Protein AF-A0A3N5G2J2-F1 (afdb_monomer_lite)

Radius of gyration: 18.51 Å; chains: 1; bounding box: 60×34×46 Å

Structure (mmCIF, N/CA/C/O backbone):
data_AF-A0A3N5G2J2-F1
#
_entry.id   AF-A0A3N5G2J2-F1
#
loop_
_atom_site.group_PDB
_atom_site.id
_atom_site.type_symbol
_atom_site.label_atom_id
_atom_site.label_alt_id
_atom_site.label_comp_id
_atom_site.label_asym_id
_atom_site.label_entity_id
_atom_site.label_seq_id
_atom_site.pdbx_PDB_ins_code
_atom_site.Cartn_x
_atom_site.Cartn_y
_atom_site.Cartn_z
_atom_site.occupancy
_atom_site.B_iso_or_equiv
_atom_site.auth_seq_id
_atom_site.auth_comp_id
_atom_site.auth_asym_id
_atom_site.auth_atom_id
_atom_site.pdbx_PDB_model_num
ATOM 1 N N . MET A 1 1 ? 33.164 -16.186 -5.278 1.00 40.78 1 MET A N 1
ATOM 2 C CA . MET A 1 1 ? 33.332 -15.755 -3.875 1.00 40.78 1 MET A CA 1
ATOM 3 C C . MET A 1 1 ? 32.401 -14.576 -3.669 1.00 40.78 1 MET A C 1
ATOM 5 O O . MET A 1 1 ? 32.663 -13.519 -4.223 1.00 40.78 1 MET A O 1
ATOM 9 N N . SER A 1 2 ? 31.255 -14.798 -3.024 1.00 47.47 2 SER A N 1
ATOM 10 C CA . SER A 1 2 ? 30.265 -13.747 -2.764 1.00 47.47 2 SER A CA 1
ATOM 11 C C . SER A 1 2 ? 30.905 -12.651 -1.910 1.00 47.47 2 SER A C 1
ATOM 13 O O . SER A 1 2 ? 31.594 -13.006 -0.950 1.00 47.47 2 SER A O 1
ATOM 15 N N . PRO A 1 3 ? 30.724 -11.356 -2.221 1.00 53.91 3 PRO A N 1
ATOM 16 C CA . PRO A 1 3 ? 31.180 -10.305 -1.327 1.00 53.91 3 PRO A CA 1
ATOM 17 C C . PRO A 1 3 ? 30.413 -10.483 -0.016 1.00 53.91 3 PRO A C 1
ATOM 19 O O . PRO A 1 3 ? 29.188 -10.365 0.013 1.00 53.91 3 PRO A O 1
ATOM 22 N N . ALA A 1 4 ? 31.121 -10.874 1.046 1.00 59.91 4 ALA A N 1
ATOM 23 C CA . ALA A 1 4 ? 30.559 -10.881 2.384 1.00 59.91 4 ALA A CA 1
ATOM 24 C C . ALA A 1 4 ? 30.047 -9.464 2.637 1.00 59.91 4 ALA A C 1
ATOM 26 O O . ALA A 1 4 ? 30.799 -8.502 2.478 1.00 59.91 4 ALA A O 1
ATOM 27 N N . VAL A 1 5 ? 28.752 -9.336 2.917 1.00 62.50 5 VAL A N 1
ATOM 28 C CA . VAL A 1 5 ? 28.142 -8.041 3.204 1.00 62.50 5 VAL A CA 1
ATOM 29 C C . VAL A 1 5 ? 28.895 -7.481 4.405 1.00 62.50 5 VAL A C 1
ATOM 31 O O . VAL A 1 5 ? 28.858 -8.076 5.481 1.00 62.50 5 VAL A O 1
ATOM 34 N N . ASP A 1 6 ? 29.650 -6.406 4.188 1.00 82.94 6 ASP A N 1
ATOM 35 C CA . ASP A 1 6 ? 30.414 -5.741 5.237 1.00 82.94 6 ASP A CA 1
ATOM 36 C C . ASP A 1 6 ? 29.472 -5.461 6.426 1.00 82.94 6 ASP A C 1
ATOM 38 O O . ASP A 1 6 ? 28.337 -5.034 6.192 1.00 82.94 6 ASP A O 1
ATOM 42 N N . PRO A 1 7 ? 29.852 -5.740 7.687 1.00 79.88 7 PRO A N 1
ATOM 43 C CA . PRO A 1 7 ? 28.953 -5.601 8.836 1.00 79.88 7 PRO A CA 1
ATOM 44 C C . PRO A 1 7 ? 28.346 -4.196 8.959 1.00 79.88 7 PRO A C 1
ATOM 46 O O . PRO A 1 7 ? 27.207 -4.063 9.410 1.00 79.88 7 PRO A O 1
ATOM 49 N N . LEU A 1 8 ? 29.052 -3.158 8.493 1.00 83.44 8 LEU A N 1
ATOM 50 C CA . LEU A 1 8 ? 28.516 -1.800 8.394 1.00 83.44 8 LEU A CA 1
ATOM 51 C C . LEU A 1 8 ? 27.410 -1.706 7.328 1.00 83.44 8 LEU A C 1
ATOM 53 O O . LEU A 1 8 ? 26.360 -1.110 7.565 1.00 83.44 8 LEU A O 1
ATOM 57 N N . GLY A 1 9 ? 27.622 -2.342 6.174 1.00 81.06 9 GLY A N 1
ATOM 58 C CA . GLY A 1 9 ? 26.634 -2.472 5.103 1.00 81.06 9 GLY A CA 1
ATOM 59 C C . GLY A 1 9 ? 25.394 -3.262 5.526 1.00 81.06 9 GLY A C 1
ATOM 60 O O . GLY A 1 9 ? 24.277 -2.854 5.215 1.00 81.06 9 GLY A O 1
ATOM 61 N N . ALA A 1 10 ? 25.562 -4.339 6.297 1.00 81.50 10 ALA A N 1
ATOM 62 C CA . ALA A 1 10 ? 24.450 -5.106 6.857 1.00 81.50 10 ALA A CA 1
ATOM 63 C C . ALA A 1 10 ? 23.627 -4.270 7.854 1.00 81.50 10 ALA A C 1
ATOM 65 O O . ALA A 1 10 ? 22.397 -4.265 7.785 1.00 81.50 10 ALA A O 1
ATOM 66 N N . LEU A 1 11 ? 24.290 -3.508 8.731 1.00 85.06 11 LEU A N 1
ATOM 67 C CA . LEU A 1 11 ? 23.623 -2.603 9.670 1.00 85.06 11 LEU A CA 1
ATOM 68 C C . LEU A 1 11 ? 22.853 -1.493 8.935 1.00 85.06 11 LEU A C 1
ATOM 70 O O . LEU A 1 11 ? 21.710 -1.198 9.285 1.00 85.06 11 LEU A O 1
ATOM 74 N N . ALA A 1 12 ? 23.450 -0.916 7.888 1.00 81.19 12 ALA A N 1
ATOM 75 C CA . ALA A 1 12 ? 22.805 0.089 7.049 1.00 81.19 12 ALA A CA 1
ATOM 76 C C . ALA A 1 12 ? 21.566 -0.473 6.329 1.00 81.19 12 ALA A C 1
ATOM 78 O O . ALA A 1 12 ? 20.525 0.182 6.303 1.00 81.19 12 ALA A O 1
ATOM 79 N N . LEU A 1 13 ? 21.641 -1.706 5.814 1.00 79.88 13 LEU A N 1
ATOM 80 C CA . LEU A 1 13 ? 20.511 -2.416 5.202 1.00 79.88 13 LEU A CA 1
ATOM 81 C C . LEU A 1 13 ? 19.377 -2.667 6.198 1.00 79.88 13 LEU A C 1
ATOM 83 O O . LEU A 1 13 ? 18.213 -2.448 5.861 1.00 79.88 13 LEU A O 1
ATOM 87 N N . VAL A 1 14 ? 19.700 -3.086 7.424 1.00 79.06 14 VAL A N 1
ATOM 88 C CA . VAL A 1 14 ? 18.708 -3.285 8.491 1.00 79.06 14 VAL A CA 1
ATOM 89 C C . VAL A 1 14 ? 18.046 -1.960 8.861 1.00 79.06 14 VAL A C 1
ATOM 91 O O . VAL A 1 14 ? 16.821 -1.894 8.910 1.00 79.06 14 VAL A O 1
ATOM 94 N N . ALA A 1 15 ? 18.823 -0.893 9.057 1.00 75.81 15 ALA A N 1
ATOM 95 C CA . ALA A 1 15 ? 18.293 0.428 9.386 1.00 75.81 15 ALA A CA 1
ATOM 96 C C . ALA A 1 15 ? 17.418 1.006 8.258 1.00 75.81 15 ALA A C 1
ATOM 98 O O . ALA A 1 15 ? 16.341 1.536 8.528 1.00 75.81 15 ALA A O 1
ATOM 99 N N . ALA A 1 16 ? 17.835 0.858 6.997 1.00 70.50 16 ALA A N 1
ATOM 100 C CA . ALA A 1 16 ? 17.066 1.296 5.834 1.00 70.50 16 ALA A CA 1
ATOM 101 C C . ALA A 1 16 ? 15.772 0.485 5.661 1.00 70.50 16 ALA A C 1
ATOM 103 O O . ALA A 1 16 ? 14.711 1.067 5.447 1.00 70.50 16 ALA A O 1
ATOM 104 N N . SER A 1 17 ? 15.836 -0.841 5.822 1.00 68.75 17 SER A N 1
ATOM 105 C CA . SER A 1 17 ? 14.663 -1.727 5.753 1.00 68.75 17 SER A CA 1
ATOM 106 C C . SER A 1 17 ? 13.688 -1.455 6.895 1.00 68.75 17 SER A C 1
ATOM 108 O O . SER A 1 17 ? 12.476 -1.442 6.692 1.00 68.75 17 SER A O 1
ATOM 110 N N . PHE A 1 18 ? 14.210 -1.173 8.090 1.00 71.62 18 PHE A N 1
ATOM 111 C CA . PHE A 1 18 ? 13.413 -0.754 9.235 1.00 71.62 18 PHE A CA 1
ATOM 112 C C . PHE A 1 18 ? 12.746 0.602 8.979 1.00 71.62 18 PHE A C 1
ATOM 114 O O . PHE A 1 18 ? 11.541 0.725 9.163 1.00 71.62 18 PHE A O 1
ATOM 121 N N . GLY A 1 19 ? 13.483 1.598 8.476 1.00 64.88 19 GLY A N 1
ATOM 122 C CA . GLY A 1 19 ? 12.934 2.908 8.111 1.00 64.88 19 GLY A CA 1
ATOM 123 C C . GLY A 1 19 ? 11.867 2.828 7.015 1.00 64.88 19 GLY A C 1
ATOM 124 O O . GLY A 1 19 ? 10.811 3.446 7.140 1.00 64.88 19 GLY A O 1
ATOM 125 N N . ALA A 1 20 ? 12.090 2.012 5.982 1.00 63.31 20 ALA A N 1
ATOM 126 C CA . ALA A 1 20 ? 11.096 1.721 4.949 1.00 63.31 20 ALA A CA 1
ATOM 127 C C . ALA A 1 20 ? 9.857 1.022 5.535 1.00 63.31 20 ALA A C 1
ATOM 129 O O . ALA A 1 20 ? 8.731 1.375 5.192 1.00 63.31 20 ALA A O 1
ATOM 130 N N . GLY A 1 21 ? 10.053 0.088 6.472 1.00 62.09 21 GLY A N 1
ATOM 131 C CA . GLY A 1 21 ? 8.981 -0.565 7.221 1.00 62.09 21 GLY A CA 1
ATOM 132 C C . GLY A 1 21 ? 8.175 0.409 8.083 1.00 62.09 21 GLY A C 1
ATOM 133 O O . GLY A 1 21 ? 6.950 0.340 8.086 1.00 62.09 21 GLY A O 1
ATOM 134 N N . VAL A 1 22 ? 8.831 1.364 8.746 1.00 64.12 22 VAL A N 1
ATOM 135 C CA . VAL A 1 22 ? 8.174 2.435 9.512 1.00 64.12 22 VAL A CA 1
ATOM 136 C C . VAL A 1 22 ? 7.371 3.351 8.583 1.00 64.12 22 VAL A C 1
ATOM 138 O O . VAL A 1 22 ? 6.213 3.642 8.871 1.00 64.12 22 VAL A O 1
ATOM 141 N N . MET A 1 23 ? 7.922 3.754 7.434 1.00 65.25 23 MET A N 1
ATOM 142 C CA . MET A 1 23 ? 7.179 4.550 6.444 1.00 65.25 23 MET A CA 1
ATOM 143 C C . MET A 1 23 ? 5.979 3.787 5.864 1.00 65.25 23 MET A C 1
ATOM 145 O O . MET A 1 23 ? 4.903 4.363 5.682 1.00 65.25 23 MET A O 1
ATOM 149 N N . ASN A 1 24 ? 6.136 2.483 5.625 1.00 66.38 24 ASN A N 1
ATOM 150 C CA . ASN A 1 24 ? 5.043 1.607 5.219 1.00 66.38 24 ASN A CA 1
ATOM 151 C C . ASN A 1 24 ? 3.960 1.515 6.307 1.00 66.38 24 ASN A C 1
ATOM 153 O O . ASN A 1 24 ? 2.775 1.618 6.006 1.00 66.38 24 ASN A O 1
ATOM 157 N N . ALA A 1 25 ? 4.363 1.408 7.574 1.00 57.22 25 ALA A N 1
ATOM 158 C CA . ALA A 1 25 ? 3.454 1.341 8.714 1.00 57.22 25 ALA A CA 1
ATOM 159 C C . ALA A 1 25 ? 2.667 2.644 8.945 1.00 57.22 25 ALA A C 1
ATOM 161 O O . ALA A 1 25 ? 1.539 2.592 9.426 1.00 57.22 25 ALA A O 1
ATOM 162 N N . MET A 1 26 ? 3.236 3.810 8.612 1.00 57.75 26 MET A N 1
ATOM 163 C CA . MET A 1 26 ? 2.634 5.110 8.943 1.00 57.75 26 MET A CA 1
ATOM 164 C C . MET A 1 26 ? 1.477 5.540 8.026 1.00 57.75 26 MET A C 1
ATOM 166 O O . MET A 1 26 ? 0.606 6.267 8.506 1.00 57.75 26 MET A O 1
ATOM 170 N N . ALA A 1 27 ? 1.456 5.131 6.748 1.00 53.50 27 ALA A N 1
ATOM 171 C CA . ALA A 1 27 ? 0.259 5.180 5.879 1.00 53.50 27 ALA A CA 1
ATOM 172 C C . ALA A 1 27 ? 0.458 4.508 4.491 1.00 53.50 27 ALA A C 1
ATOM 174 O O . ALA A 1 27 ? -0.119 4.945 3.500 1.00 53.50 27 ALA A O 1
ATOM 175 N N . GLY A 1 28 ? 1.312 3.482 4.369 1.00 58.00 28 GLY A N 1
ATOM 176 C CA . GLY A 1 28 ? 1.594 2.844 3.072 1.00 58.00 28 GLY A CA 1
ATOM 177 C C . GLY A 1 28 ? 2.579 3.614 2.182 1.00 58.00 28 GLY A C 1
ATOM 178 O O . GLY A 1 28 ? 2.621 3.408 0.977 1.00 58.00 28 GLY A O 1
ATOM 179 N N . GLY A 1 29 ? 3.415 4.489 2.755 1.00 62.84 29 GLY A N 1
ATOM 180 C CA . GLY A 1 29 ? 4.322 5.375 2.006 1.00 62.84 29 GLY A CA 1
ATOM 181 C C . GLY A 1 29 ? 5.523 4.666 1.375 1.00 62.84 29 GLY A C 1
ATOM 182 O O . GLY A 1 29 ? 6.369 5.310 0.761 1.00 62.84 29 GLY A O 1
ATOM 183 N N . GLY A 1 30 ? 5.616 3.343 1.521 1.00 67.69 30 GLY A N 1
ATOM 184 C CA . GLY A 1 30 ? 6.683 2.550 0.922 1.00 67.69 30 GLY A CA 1
ATOM 185 C C . GLY A 1 30 ? 6.661 2.586 -0.608 1.00 67.69 30 GLY A C 1
ATOM 186 O O . GLY A 1 30 ? 7.726 2.558 -1.230 1.00 67.69 30 GLY A O 1
ATOM 187 N N . THR A 1 31 ? 5.484 2.715 -1.230 1.00 73.94 31 THR A N 1
ATOM 188 C CA . THR A 1 31 ? 5.340 2.841 -2.692 1.00 73.94 31 THR A CA 1
ATOM 189 C C . THR A 1 31 ? 5.953 4.138 -3.206 1.00 73.94 31 THR A C 1
ATOM 191 O O . THR A 1 31 ? 6.634 4.104 -4.223 1.00 73.94 31 THR A O 1
ATOM 194 N N . ILE A 1 32 ? 5.857 5.247 -2.461 1.00 77.38 32 ILE A N 1
ATOM 195 C CA . ILE A 1 32 ? 6.440 6.550 -2.844 1.00 77.38 32 ILE A CA 1
ATOM 196 C C . ILE A 1 32 ? 7.950 6.449 -3.122 1.00 77.38 32 ILE A C 1
ATOM 198 O O . ILE A 1 32 ? 8.458 7.150 -3.993 1.00 77.38 32 ILE A O 1
ATOM 202 N N . LEU A 1 33 ? 8.670 5.572 -2.413 1.00 76.50 33 LEU A N 1
ATOM 203 C CA . LEU A 1 33 ? 10.111 5.367 -2.606 1.00 76.50 33 LEU A CA 1
ATOM 204 C C . LEU A 1 33 ? 10.433 4.192 -3.538 1.00 76.50 33 LEU A C 1
ATOM 206 O O . LEU A 1 33 ? 11.324 4.287 -4.385 1.00 76.50 33 LEU A O 1
ATOM 210 N N . THR A 1 34 ? 9.733 3.070 -3.377 1.00 79.38 34 THR A N 1
ATOM 211 C CA . THR A 1 34 ? 10.033 1.838 -4.122 1.00 79.38 34 THR A CA 1
ATOM 212 C C . THR A 1 34 ? 9.617 1.932 -5.588 1.00 79.38 34 THR A C 1
ATOM 214 O O . THR A 1 34 ? 10.384 1.512 -6.451 1.00 79.38 34 THR A O 1
ATOM 217 N N . PHE A 1 35 ? 8.469 2.546 -5.891 1.00 84.69 35 PHE A N 1
ATOM 218 C CA . PHE A 1 35 ? 7.958 2.636 -7.259 1.00 84.69 35 PHE A CA 1
ATOM 219 C C . PHE A 1 35 ? 8.877 3.458 -8.183 1.00 84.69 35 PHE A C 1
ATOM 221 O O . PHE A 1 35 ? 9.311 2.910 -9.199 1.00 84.69 35 PHE A O 1
ATOM 228 N N . PRO A 1 36 ? 9.279 4.708 -7.852 1.00 82.88 36 PRO A N 1
ATOM 229 C CA . PRO A 1 36 ? 10.187 5.476 -8.708 1.00 82.88 36 PRO A CA 1
ATOM 230 C C . PRO A 1 36 ? 11.541 4.793 -8.891 1.00 82.88 36 PRO A C 1
ATOM 232 O O . PRO A 1 36 ? 12.147 4.897 -9.952 1.00 82.88 36 PRO A O 1
ATOM 235 N N . THR A 1 37 ? 11.998 4.066 -7.869 1.00 85.06 37 THR A N 1
ATOM 236 C CA . THR A 1 37 ? 13.249 3.307 -7.924 1.00 85.06 37 THR A CA 1
ATOM 237 C C . THR A 1 37 ? 13.141 2.157 -8.926 1.00 85.06 37 THR A C 1
ATOM 239 O O . THR A 1 37 ? 14.030 1.988 -9.752 1.00 85.06 37 THR A O 1
ATOM 242 N N . LEU A 1 38 ? 12.050 1.388 -8.906 1.00 85.38 38 LEU A N 1
ATOM 243 C CA . LEU A 1 38 ? 11.827 0.292 -9.855 1.00 85.38 38 LEU A CA 1
ATOM 244 C C . LEU A 1 38 ? 11.644 0.796 -11.294 1.00 85.38 38 LEU A C 1
ATOM 246 O O . LEU A 1 38 ? 12.216 0.214 -12.214 1.00 85.38 38 LEU A O 1
ATOM 250 N N . VAL A 1 39 ? 10.924 1.905 -11.487 1.00 88.56 39 VAL A N 1
ATOM 251 C CA . VAL A 1 39 ? 10.813 2.556 -12.805 1.00 88.56 39 VAL A CA 1
ATOM 252 C C . VAL A 1 39 ? 12.181 3.042 -13.290 1.00 88.56 39 VAL A C 1
ATOM 254 O O . VAL A 1 39 ? 12.540 2.822 -14.444 1.00 88.56 39 VAL A O 1
ATOM 257 N N . PHE A 1 40 ? 12.990 3.639 -12.409 1.00 87.50 40 PHE A N 1
ATOM 258 C CA . PHE A 1 40 ? 14.357 4.057 -12.734 1.00 87.50 40 PHE A CA 1
ATOM 259 C C . PHE A 1 40 ? 15.261 2.877 -13.125 1.00 87.50 40 PHE A C 1
ATOM 261 O O . PHE A 1 40 ? 16.110 3.013 -14.002 1.00 87.50 40 PHE A O 1
ATOM 268 N N . LEU A 1 41 ? 15.049 1.704 -12.523 1.00 89.25 41 LEU A N 1
ATOM 269 C CA . LEU A 1 41 ? 15.727 0.456 -12.889 1.00 89.25 41 LEU A CA 1
ATOM 270 C C . LEU A 1 41 ? 15.216 -0.159 -14.208 1.00 89.25 41 LEU A C 1
ATOM 272 O O . LEU A 1 41 ? 15.713 -1.206 -14.620 1.00 89.25 41 LEU A O 1
ATOM 276 N N . GLY A 1 42 ? 14.261 0.486 -14.882 1.0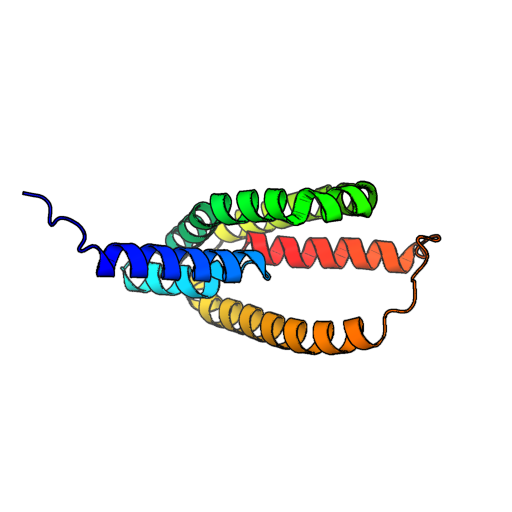0 87.12 42 GLY A N 1
ATOM 277 C CA . GLY A 1 42 ? 13.772 0.104 -16.205 1.00 87.12 42 GLY A CA 1
ATOM 278 C C . GLY A 1 42 ? 12.570 -0.837 -16.196 1.00 87.12 42 GLY A C 1
ATOM 279 O O . GLY A 1 42 ? 12.235 -1.385 -17.247 1.00 87.12 42 GLY A O 1
ATOM 280 N N . LEU A 1 43 ? 11.916 -1.050 -15.048 1.00 90.88 43 LEU A N 1
ATOM 281 C CA . LEU A 1 43 ? 10.667 -1.810 -15.024 1.00 90.88 43 LEU A CA 1
ATOM 282 C C . LEU A 1 43 ? 9.524 -0.976 -15.630 1.00 90.88 43 LEU A C 1
ATOM 284 O O . LEU A 1 43 ? 9.446 0.227 -15.364 1.00 90.88 43 LEU A O 1
ATOM 288 N N . PRO A 1 44 ? 8.589 -1.611 -16.364 1.00 92.56 44 PRO A N 1
ATOM 289 C CA . PRO A 1 44 ? 7.314 -0.988 -16.707 1.00 92.56 44 PRO A CA 1
ATOM 290 C C . PRO A 1 44 ? 6.624 -0.479 -15.437 1.00 92.56 44 PRO A C 1
ATOM 292 O O . PRO A 1 44 ? 6.629 -1.174 -14.420 1.00 92.56 44 PRO A O 1
ATOM 295 N N . ALA A 1 45 ? 6.036 0.711 -15.484 1.00 90.38 45 ALA A N 1
ATOM 296 C CA . ALA A 1 45 ? 5.326 1.340 -14.381 1.00 90.38 45 ALA A CA 1
ATOM 297 C C . ALA A 1 45 ? 4.263 0.419 -13.749 1.00 90.38 45 ALA A C 1
ATOM 299 O O . ALA A 1 45 ? 4.245 0.282 -12.525 1.00 90.38 45 ALA A O 1
ATOM 300 N N . ILE A 1 46 ? 3.435 -0.290 -14.519 1.00 91.94 46 ILE A N 1
ATOM 301 C CA . ILE A 1 46 ? 2.423 -1.188 -13.923 1.00 91.94 46 ILE A CA 1
ATOM 302 C C . ILE A 1 46 ? 3.100 -2.329 -13.148 1.00 91.94 46 ILE A C 1
ATOM 304 O O . ILE A 1 46 ? 2.724 -2.640 -12.015 1.00 91.94 46 ILE A O 1
ATOM 308 N N . THR A 1 47 ? 4.158 -2.911 -13.720 1.00 91.06 47 THR A N 1
ATOM 309 C CA . THR A 1 47 ? 4.922 -3.996 -13.077 1.00 91.06 47 THR A CA 1
ATOM 310 C C . THR A 1 47 ? 5.688 -3.494 -11.852 1.00 91.06 47 THR A C 1
ATOM 312 O O . THR A 1 47 ? 5.727 -4.175 -10.826 1.00 91.06 47 THR A O 1
ATOM 315 N N . ALA A 1 48 ? 6.271 -2.298 -11.934 1.00 89.75 48 ALA A N 1
ATOM 316 C CA . ALA A 1 48 ? 6.951 -1.628 -10.836 1.00 89.75 48 ALA A CA 1
ATOM 317 C C . ALA A 1 48 ? 5.989 -1.396 -9.667 1.00 89.75 48 ALA A C 1
ATOM 319 O O . ALA A 1 48 ? 6.322 -1.739 -8.536 1.00 89.75 48 ALA A O 1
ATOM 320 N N . ASN A 1 49 ? 4.778 -0.899 -9.940 1.00 89.94 49 ASN A N 1
ATOM 321 C CA . ASN A 1 49 ? 3.774 -0.659 -8.909 1.00 89.94 49 ASN A CA 1
ATOM 322 C C . ASN A 1 49 ? 3.336 -1.965 -8.237 1.00 89.94 49 ASN A C 1
ATOM 324 O O . ASN A 1 49 ? 3.449 -2.102 -7.021 1.00 89.94 49 ASN A O 1
ATOM 328 N N . ALA A 1 50 ? 2.949 -2.969 -9.030 1.00 90.56 50 ALA A N 1
ATOM 329 C CA . ALA A 1 50 ? 2.549 -4.273 -8.506 1.00 90.56 50 ALA A CA 1
ATOM 330 C C . ALA A 1 50 ? 3.657 -4.927 -7.656 1.00 90.56 50 ALA A C 1
ATOM 332 O O . ALA A 1 50 ? 3.394 -5.468 -6.579 1.00 90.56 50 ALA A O 1
ATOM 333 N N . THR A 1 51 ? 4.912 -4.835 -8.107 1.00 89.12 51 THR A N 1
ATOM 334 C CA . THR A 1 51 ? 6.075 -5.361 -7.377 1.00 89.12 51 THR A CA 1
ATOM 335 C C . THR A 1 51 ? 6.287 -4.618 -6.060 1.00 89.12 51 THR A C 1
ATOM 33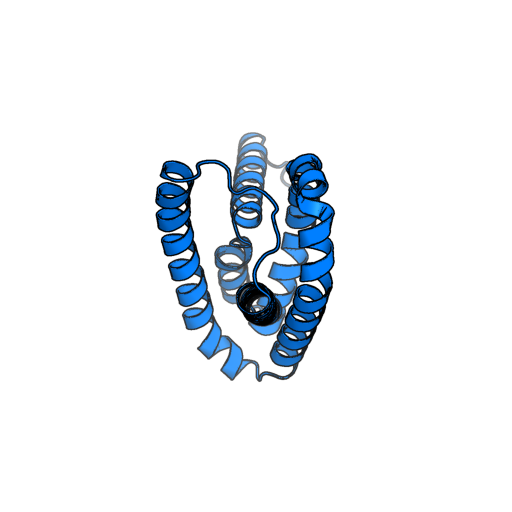7 O O . THR A 1 51 ? 6.481 -5.257 -5.024 1.00 89.12 51 THR A O 1
ATOM 340 N N . SER A 1 52 ? 6.205 -3.286 -6.074 1.00 86.62 52 SER A N 1
ATOM 341 C CA . SER A 1 52 ? 6.257 -2.456 -4.870 1.00 86.62 52 SER A CA 1
ATOM 342 C C . SER A 1 52 ? 5.182 -2.847 -3.857 1.00 86.62 52 SER A C 1
ATOM 344 O O . SER A 1 52 ? 5.503 -3.060 -2.688 1.00 86.62 52 SER A O 1
ATOM 346 N N . THR A 1 53 ? 3.928 -3.012 -4.282 1.00 86.75 53 THR A N 1
ATOM 347 C CA . THR A 1 53 ? 2.825 -3.407 -3.392 1.00 86.75 53 THR A CA 1
ATOM 348 C C . THR A 1 53 ? 3.087 -4.763 -2.734 1.00 86.75 53 THR A C 1
ATOM 350 O O . THR A 1 53 ? 2.942 -4.899 -1.517 1.00 86.75 53 THR A O 1
ATOM 353 N N . VAL A 1 54 ? 3.538 -5.760 -3.504 1.00 88.00 54 VAL A N 1
ATOM 354 C CA . VAL A 1 54 ? 3.865 -7.095 -2.974 1.00 88.00 54 VAL A CA 1
ATOM 355 C C . VAL A 1 54 ? 5.041 -7.034 -1.997 1.00 88.00 54 VAL A C 1
ATOM 357 O O . VAL A 1 54 ? 4.993 -7.668 -0.939 1.00 88.00 54 VAL A O 1
ATOM 360 N N . ALA A 1 55 ? 6.067 -6.235 -2.299 1.00 84.75 55 ALA A N 1
ATOM 361 C CA . 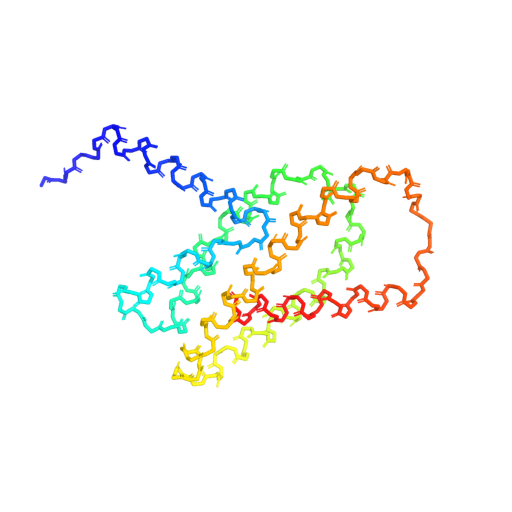ALA A 1 55 ? 7.233 -6.063 -1.433 1.00 84.75 55 ALA A CA 1
ATOM 362 C C . ALA A 1 55 ? 6.879 -5.469 -0.056 1.00 84.75 55 ALA A C 1
ATOM 364 O O . ALA A 1 55 ? 7.587 -5.714 0.923 1.00 84.75 55 ALA A O 1
ATOM 365 N N . LEU A 1 56 ? 5.772 -4.726 0.047 1.00 83.06 56 LEU A N 1
ATOM 366 C CA . LEU A 1 56 ? 5.311 -4.103 1.290 1.00 83.06 56 LEU A CA 1
ATOM 367 C C . LEU A 1 56 ? 4.407 -5.003 2.145 1.00 83.06 56 LEU A C 1
ATOM 369 O O . LEU A 1 56 ? 4.198 -4.697 3.324 1.00 83.06 56 LEU A O 1
ATOM 373 N N . LEU A 1 57 ? 3.910 -6.126 1.611 1.00 85.12 57 LEU A N 1
ATOM 374 C CA . LEU A 1 57 ? 3.027 -7.049 2.339 1.00 85.12 57 LEU A CA 1
ATOM 375 C C . LEU A 1 57 ? 3.620 -7.574 3.659 1.00 85.12 57 LEU A C 1
ATOM 377 O O . LEU A 1 57 ? 2.897 -7.566 4.659 1.00 85.12 57 LEU A O 1
ATOM 381 N N . PRO A 1 58 ? 4.905 -7.984 3.739 1.00 82.00 58 PRO A N 1
ATOM 382 C CA . PRO A 1 58 ? 5.492 -8.419 5.005 1.00 82.00 58 PRO A CA 1
ATOM 383 C C . PRO A 1 58 ? 5.500 -7.298 6.047 1.00 82.00 58 PRO A C 1
ATOM 385 O O . PRO A 1 58 ? 5.223 -7.540 7.221 1.00 82.00 58 PRO A O 1
ATOM 388 N N . GLY A 1 59 ? 5.760 -6.061 5.609 1.00 79.88 59 GLY A N 1
ATOM 389 C CA . GLY A 1 59 ? 5.698 -4.878 6.463 1.00 79.88 59 GLY A CA 1
ATOM 390 C C . GLY A 1 59 ? 4.284 -4.629 6.982 1.00 79.88 59 GLY A C 1
ATOM 391 O O . GLY A 1 59 ? 4.108 -4.429 8.178 1.00 79.88 59 GLY A O 1
ATOM 392 N N . ALA A 1 60 ? 3.269 -4.733 6.120 1.00 81.06 60 ALA A N 1
ATOM 393 C CA . ALA A 1 60 ? 1.868 -4.593 6.520 1.00 81.06 60 ALA A CA 1
ATOM 394 C C . ALA A 1 60 ? 1.435 -5.683 7.519 1.00 81.06 60 ALA A C 1
ATOM 396 O O . ALA A 1 60 ? 0.759 -5.390 8.508 1.00 81.06 60 ALA A O 1
ATOM 397 N N . ALA A 1 61 ? 1.868 -6.931 7.310 1.00 84.69 61 ALA A N 1
ATOM 398 C CA . ALA A 1 61 ? 1.622 -8.029 8.242 1.00 84.69 61 ALA A CA 1
ATOM 399 C C . ALA A 1 61 ? 2.299 -7.786 9.603 1.00 84.69 61 ALA A C 1
ATOM 401 O O . ALA A 1 61 ? 1.675 -7.977 10.650 1.00 84.69 61 ALA A O 1
ATOM 402 N N . ALA A 1 62 ? 3.546 -7.306 9.597 1.00 83.06 62 ALA A N 1
ATOM 403 C CA . ALA A 1 62 ? 4.267 -6.934 10.810 1.00 83.06 62 ALA A CA 1
ATOM 404 C C . ALA A 1 62 ? 3.585 -5.771 11.551 1.00 83.06 62 ALA A C 1
ATOM 406 O O . ALA A 1 62 ? 3.442 -5.839 12.770 1.00 83.06 62 ALA A O 1
ATOM 407 N N . SER A 1 63 ? 3.097 -4.748 10.841 1.00 79.94 63 SER A N 1
ATOM 408 C CA . SER A 1 63 ? 2.329 -3.644 11.433 1.00 79.94 63 SER A CA 1
ATOM 409 C C . SER A 1 63 ? 1.026 -4.132 12.060 1.00 79.94 63 SER A C 1
ATOM 411 O O . SER A 1 63 ? 0.736 -3.793 13.202 1.00 79.94 63 SER A O 1
ATOM 413 N N . MET A 1 64 ? 0.267 -4.983 11.364 1.00 82.88 64 MET A N 1
ATOM 414 C CA . MET A 1 64 ? -0.966 -5.559 11.911 1.00 82.88 64 MET A CA 1
ATOM 415 C C . MET A 1 64 ? -0.698 -6.379 13.181 1.00 82.88 64 MET A C 1
ATOM 417 O O . MET A 1 64 ? -1.493 -6.346 14.121 1.00 82.88 64 MET A O 1
ATOM 421 N N . PHE A 1 65 ? 0.431 -7.092 13.232 1.00 82.31 65 PHE A N 1
ATOM 422 C CA . PHE A 1 65 ? 0.860 -7.804 14.432 1.00 82.31 65 PHE A CA 1
ATOM 423 C C . PHE A 1 65 ? 1.316 -6.854 15.552 1.00 82.31 65 PHE A C 1
ATOM 425 O O . PHE A 1 65 ? 0.968 -7.078 16.711 1.00 82.31 65 PHE A O 1
ATOM 432 N N . GLY A 1 66 ? 2.054 -5.791 15.222 1.00 83.00 66 GLY A N 1
ATOM 433 C CA . GLY A 1 66 ? 2.515 -4.776 16.174 1.00 83.00 66 GLY A CA 1
ATOM 434 C C . GLY A 1 66 ? 1.362 -4.016 16.834 1.00 83.00 66 GLY A C 1
ATOM 435 O O . GLY A 1 66 ? 1.348 -3.867 18.051 1.00 83.00 66 GLY A O 1
ATOM 436 N N . TYR A 1 67 ? 0.343 -3.646 16.055 1.00 79.12 67 TYR A N 1
ATOM 437 C CA . TYR A 1 67 ? -0.861 -2.940 16.518 1.00 79.12 67 TYR A CA 1
ATOM 438 C C . TYR A 1 67 ? -2.012 -3.883 16.908 1.00 79.12 67 TYR A C 1
ATOM 440 O O . TYR A 1 67 ? -3.179 -3.493 16.950 1.00 79.12 67 TYR A O 1
ATOM 448 N N . ARG A 1 68 ? -1.723 -5.156 17.205 1.00 84.31 68 ARG A N 1
ATOM 449 C CA . ARG A 1 68 ? -2.752 -6.179 17.480 1.00 84.31 68 ARG A CA 1
ATOM 450 C C . ARG A 1 68 ? -3.674 -5.849 18.660 1.00 84.31 68 ARG A C 1
ATOM 452 O O . ARG A 1 68 ? -4.793 -6.359 18.702 1.00 84.31 68 ARG A O 1
ATOM 459 N N . GLU A 1 69 ? -3.202 -5.076 19.636 1.00 82.12 69 GLU A N 1
ATOM 460 C CA . GLU A 1 69 ? -3.991 -4.678 20.810 1.00 82.12 69 GLU A CA 1
ATOM 461 C C . GLU A 1 69 ? -5.021 -3.605 20.432 1.00 82.12 69 GLU A C 1
ATOM 463 O O . GLU A 1 69 ? -6.212 -3.812 20.657 1.00 82.12 69 GLU A O 1
ATOM 468 N N . GLU A 1 70 ? -4.605 -2.570 19.701 1.00 80.12 70 GLU A N 1
ATOM 469 C CA . GLU A 1 70 ? -5.489 -1.540 19.125 1.00 80.12 70 GLU A CA 1
ATOM 470 C C . GLU A 1 70 ? -6.507 -2.148 18.138 1.00 80.12 70 GLU A C 1
ATOM 472 O O . GLU A 1 70 ? -7.697 -1.823 18.140 1.00 80.12 70 GLU A O 1
ATOM 477 N N . VAL A 1 71 ? -6.074 -3.124 17.330 1.00 83.12 71 VAL A N 1
ATOM 478 C CA . VAL A 1 71 ? -6.956 -3.885 16.426 1.00 83.12 71 VAL A CA 1
ATOM 479 C C . VAL A 1 71 ? -8.034 -4.656 17.194 1.00 83.12 71 VAL A C 1
ATOM 481 O O . VAL A 1 71 ? -9.162 -4.797 16.708 1.00 83.12 71 VAL A O 1
ATOM 484 N N . ARG A 1 72 ? -7.715 -5.181 18.384 1.00 84.81 72 ARG A N 1
ATOM 485 C CA . ARG A 1 72 ? -8.691 -5.877 19.237 1.00 84.81 72 ARG A CA 1
ATOM 486 C C . ARG A 1 72 ? -9.684 -4.900 19.852 1.00 84.81 72 ARG A C 1
ATOM 488 O O . ARG A 1 72 ? -10.873 -5.217 19.865 1.00 84.81 72 ARG A O 1
ATOM 495 N N . GLU A 1 73 ? -9.217 -3.737 20.288 1.00 84.31 73 GLU A N 1
ATOM 496 C CA . GLU A 1 73 ? -10.050 -2.676 20.858 1.00 84.31 73 GLU A CA 1
ATOM 497 C C . GLU A 1 73 ? -11.080 -2.147 19.845 1.00 84.31 73 GLU A C 1
ATOM 499 O O . GLU A 1 73 ? -12.260 -1.997 20.163 1.00 84.31 73 GLU A O 1
ATOM 504 N N . HIS A 1 74 ? -10.687 -1.988 18.577 1.00 82.12 74 HIS A N 1
ATOM 505 C CA . HIS A 1 74 ? -11.554 -1.450 17.518 1.00 82.12 74 HIS A CA 1
ATOM 506 C C . HIS A 1 74 ? -12.091 -2.504 16.534 1.00 82.12 74 HIS A C 1
ATOM 508 O O . HIS A 1 74 ? -12.523 -2.187 15.418 1.00 82.12 74 HIS A O 1
ATOM 514 N N . ARG A 1 75 ? -12.115 -3.782 16.937 1.00 82.38 75 ARG A N 1
ATOM 515 C CA . ARG A 1 75 ? -12.392 -4.926 16.047 1.00 82.38 75 ARG A CA 1
ATOM 516 C C . ARG A 1 75 ? -13.719 -4.832 15.289 1.00 82.38 75 ARG A C 1
ATOM 518 O O . ARG A 1 75 ? -13.796 -5.261 14.140 1.00 82.38 75 ARG A O 1
ATOM 525 N N . GLN A 1 76 ? -14.772 -4.308 15.915 1.00 80.06 76 GLN A N 1
ATOM 526 C CA . GLN A 1 76 ? -16.091 -4.186 15.282 1.00 80.06 76 GLN A CA 1
ATOM 527 C C . GLN A 1 76 ? -16.079 -3.159 14.141 1.00 80.06 76 GLN A C 1
ATOM 529 O O . GLN A 1 76 ? -16.657 -3.394 13.078 1.00 80.06 76 GLN A O 1
ATOM 534 N N . TRP A 1 77 ? -15.375 -2.045 14.341 1.00 80.12 77 TRP A N 1
ATOM 535 C CA . TRP A 1 77 ? -15.228 -0.996 13.338 1.00 80.12 77 TRP A CA 1
ATOM 536 C C . TRP A 1 77 ? -14.369 -1.486 12.165 1.00 80.12 77 TRP A C 1
ATOM 538 O O . TRP A 1 77 ? -14.786 -1.400 11.011 1.00 80.12 77 TRP A O 1
ATOM 548 N N . LEU A 1 78 ? -13.248 -2.147 12.470 1.00 82.62 78 LEU A N 1
ATOM 549 C CA . LEU A 1 78 ? -12.361 -2.770 11.481 1.00 82.62 78 LEU A CA 1
ATOM 550 C C . LEU A 1 78 ? -13.068 -3.833 10.630 1.00 82.62 78 LEU A C 1
ATOM 552 O O . LEU A 1 78 ? -12.960 -3.802 9.408 1.00 82.62 78 LEU A O 1
ATOM 556 N N . LYS A 1 79 ? -13.848 -4.738 11.237 1.00 84.06 79 LYS A N 1
ATOM 557 C CA . LYS A 1 79 ? -14.645 -5.736 10.492 1.00 84.06 79 LYS A CA 1
ATOM 558 C C . LYS A 1 79 ? -15.624 -5.097 9.515 1.00 84.06 79 LYS A C 1
ATOM 560 O O . LYS A 1 79 ? -15.865 -5.632 8.440 1.00 84.06 79 LYS A O 1
ATOM 565 N N . THR A 1 80 ? -16.201 -3.971 9.910 1.00 83.31 80 THR A N 1
ATOM 566 C CA . THR A 1 80 ? -17.204 -3.273 9.110 1.00 83.31 80 THR A CA 1
ATOM 567 C C . THR A 1 80 ? -16.569 -2.577 7.908 1.00 83.31 80 THR A C 1
ATOM 569 O O . THR A 1 80 ? -17.110 -2.619 6.807 1.00 83.31 80 THR A O 1
ATOM 572 N N . LEU A 1 81 ? -15.391 -1.985 8.103 1.00 87.69 81 LEU A N 1
ATOM 573 C CA . LEU A 1 81 ? -14.620 -1.343 7.039 1.00 87.69 81 LEU A CA 1
ATOM 574 C C . LEU A 1 81 ? -13.806 -2.328 6.192 1.00 87.69 81 LEU A C 1
ATOM 576 O O . LEU A 1 81 ? -13.325 -1.966 5.119 1.00 87.69 81 LEU A O 1
ATOM 580 N N . PHE A 1 82 ? -13.683 -3.580 6.626 1.00 90.00 82 PHE A N 1
ATOM 581 C CA . PHE A 1 82 ? -12.963 -4.612 5.890 1.00 90.00 82 PHE A CA 1
ATOM 582 C C . PHE A 1 82 ? -13.552 -4.843 4.495 1.00 90.00 82 PHE A C 1
ATOM 584 O O . PHE A 1 82 ? -12.824 -4.817 3.509 1.00 90.00 82 PHE A O 1
ATOM 591 N N . VAL A 1 83 ? -14.876 -5.006 4.400 1.00 91.56 83 VAL A N 1
ATOM 592 C CA . VAL A 1 83 ? -15.566 -5.252 3.123 1.00 91.56 83 VAL A CA 1
ATOM 593 C C . VAL A 1 83 ? -15.366 -4.111 2.118 1.00 91.56 83 VAL A C 1
ATOM 595 O O . VAL A 1 83 ? -14.893 -4.400 1.020 1.00 91.56 83 VAL A O 1
ATOM 598 N N . PRO A 1 84 ? -15.656 -2.831 2.437 1.00 92.31 84 PRO A N 1
ATOM 599 C CA . PRO A 1 84 ? -15.421 -1.748 1.485 1.00 92.31 84 PRO A CA 1
ATOM 600 C C . PRO A 1 84 ? -13.939 -1.593 1.131 1.00 92.31 84 PRO A C 1
ATOM 602 O O . PRO A 1 84 ? -13.649 -1.235 -0.002 1.00 92.31 84 PRO A O 1
ATOM 605 N N . SER A 1 85 ? -13.015 -1.922 2.044 1.00 92.00 85 SER A N 1
ATOM 606 C CA . SER A 1 85 ? -11.575 -1.916 1.749 1.00 92.00 85 SER A CA 1
ATOM 607 C C . SER A 1 85 ? -11.181 -2.990 0.740 1.00 92.00 85 SER A C 1
ATOM 609 O O . SER A 1 85 ? -10.419 -2.725 -0.184 1.00 92.00 85 SER A O 1
ATOM 611 N N . LEU A 1 86 ? -11.710 -4.203 0.911 1.00 94.38 86 LEU A N 1
ATOM 612 C CA . LEU A 1 86 ? -11.456 -5.322 0.009 1.00 94.38 86 LEU A CA 1
ATOM 613 C C . LEU A 1 86 ? -12.026 -5.033 -1.384 1.00 94.38 86 LEU A C 1
ATOM 615 O O . LEU A 1 86 ? -11.353 -5.250 -2.387 1.00 94.38 86 LEU A O 1
ATOM 619 N N . VAL A 1 87 ? -13.258 -4.518 -1.434 1.00 96.25 87 VAL A N 1
ATOM 620 C CA . VAL A 1 87 ? -13.942 -4.168 -2.683 1.00 96.25 87 VAL A CA 1
ATOM 621 C C . VAL A 1 87 ? -13.230 -3.017 -3.385 1.00 96.25 87 VAL A C 1
ATOM 623 O O . VAL A 1 87 ? -12.928 -3.137 -4.567 1.00 96.25 87 VAL A O 1
ATOM 626 N N . GLY A 1 88 ? -12.929 -1.926 -2.675 1.00 96.06 88 GLY A N 1
ATOM 627 C CA . GLY A 1 88 ? -12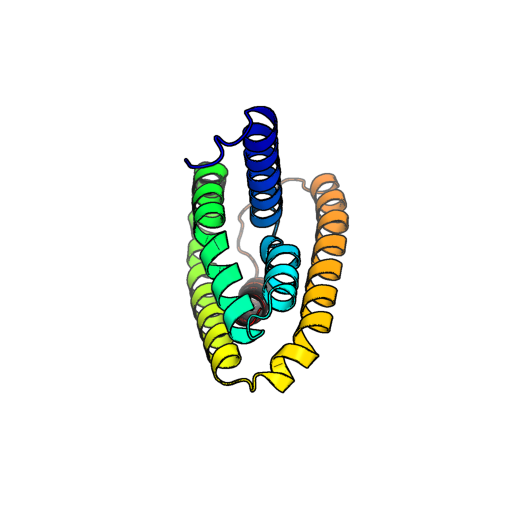.204 -0.795 -3.245 1.00 96.06 88 GLY A CA 1
ATOM 628 C C . GLY A 1 88 ? -10.831 -1.217 -3.759 1.00 96.06 88 GLY A C 1
ATOM 629 O O . GLY A 1 88 ? -10.537 -0.979 -4.924 1.00 96.06 88 GLY A O 1
ATOM 630 N N . GLY A 1 89 ? -10.050 -1.939 -2.950 1.00 94.06 89 GLY A N 1
ATOM 631 C CA . GLY A 1 89 ? -8.737 -2.452 -3.348 1.00 94.06 89 GLY A CA 1
ATOM 632 C C . GLY A 1 89 ? -8.794 -3.323 -4.602 1.00 94.06 89 GLY A C 1
ATOM 633 O O . GLY A 1 89 ? -8.054 -3.080 -5.551 1.00 94.06 89 GLY A O 1
ATOM 634 N N . ALA A 1 90 ? -9.724 -4.280 -4.655 1.00 95.88 90 ALA A N 1
ATOM 635 C CA . ALA A 1 90 ? -9.900 -5.135 -5.826 1.00 95.88 90 ALA A CA 1
ATOM 636 C C . ALA A 1 90 ? -10.283 -4.333 -7.080 1.00 95.88 90 ALA A C 1
ATOM 638 O O . ALA A 1 90 ? -9.703 -4.542 -8.143 1.00 95.88 90 ALA A O 1
ATOM 639 N N . LEU A 1 91 ? -11.226 -3.393 -6.958 1.00 97.31 91 LEU A N 1
ATOM 640 C CA . LEU A 1 91 ? -11.634 -2.528 -8.068 1.00 97.31 91 LEU A CA 1
ATOM 641 C C . LEU A 1 91 ? -10.481 -1.640 -8.552 1.00 97.31 91 LEU A C 1
ATOM 643 O O . LEU A 1 91 ? -10.284 -1.511 -9.757 1.00 97.31 91 LEU A O 1
ATOM 647 N N . GLY A 1 92 ? -9.705 -1.067 -7.631 1.00 95.69 92 GLY A N 1
ATOM 648 C CA . GLY A 1 92 ? -8.525 -0.267 -7.950 1.00 95.69 92 GLY A CA 1
ATOM 649 C C . GLY A 1 92 ? -7.459 -1.074 -8.687 1.00 95.69 92 GLY A C 1
ATOM 650 O O . GLY A 1 92 ? -6.948 -0.623 -9.709 1.00 95.69 92 GLY A O 1
ATOM 651 N N . SER A 1 93 ? -7.172 -2.296 -8.232 1.00 93.69 93 SER A N 1
ATOM 652 C CA . SER A 1 93 ? -6.171 -3.157 -8.874 1.00 93.69 93 SER A CA 1
ATOM 653 C C . SER A 1 93 ? -6.615 -3.659 -10.245 1.00 93.69 93 SER A C 1
ATOM 655 O O . SER A 1 93 ? -5.799 -3.722 -11.160 1.00 93.69 93 SER A O 1
ATOM 657 N N . VAL A 1 94 ? -7.901 -3.972 -10.429 1.00 96.12 94 VAL A N 1
ATOM 658 C CA . VAL A 1 94 ? -8.440 -4.284 -11.764 1.00 96.12 94 VAL A CA 1
ATOM 659 C C . VAL A 1 94 ? -8.312 -3.069 -12.680 1.00 96.12 94 VAL A C 1
ATOM 661 O O . VAL A 1 94 ? -7.837 -3.204 -13.803 1.00 96.12 94 VAL A O 1
ATOM 664 N N . LEU A 1 95 ? -8.659 -1.875 -12.193 1.00 95.31 95 LEU A N 1
ATOM 665 C CA . LEU A 1 95 ? -8.526 -0.643 -12.967 1.00 95.31 95 LEU A CA 1
ATOM 666 C C . LEU A 1 95 ? -7.068 -0.376 -13.373 1.00 95.31 95 LEU A C 1
ATOM 668 O O . LEU A 1 95 ? -6.823 0.045 -14.500 1.00 95.31 95 LEU A O 1
ATOM 672 N N . LEU A 1 96 ? -6.106 -0.657 -12.490 1.00 93.06 96 LEU A N 1
ATOM 673 C CA . LEU A 1 96 ? -4.680 -0.559 -12.802 1.00 93.06 96 LEU A CA 1
ATOM 674 C C . LEU A 1 96 ? -4.294 -1.496 -13.953 1.00 93.06 96 LEU A C 1
ATOM 676 O O . LEU A 1 96 ? -3.622 -1.060 -14.881 1.00 93.06 96 LEU A O 1
ATOM 680 N N . LEU A 1 97 ? -4.732 -2.758 -13.908 1.00 92.56 97 LEU A N 1
ATOM 681 C CA . LEU A 1 97 ? -4.402 -3.760 -14.929 1.00 92.56 97 LEU A CA 1
ATOM 682 C C . LEU A 1 97 ? -5.051 -3.478 -16.293 1.00 92.56 97 LEU A C 1
ATOM 684 O O . LEU A 1 97 ? -4.485 -3.842 -17.319 1.00 92.56 97 LEU A O 1
ATOM 688 N N . GLU A 1 98 ? -6.211 -2.823 -16.306 1.00 95.06 98 GLU A N 1
ATOM 689 C CA . GLU A 1 98 ? -6.899 -2.379 -17.527 1.00 95.06 98 GLU A CA 1
ATOM 690 C C . GLU A 1 98 ? -6.354 -1.041 -18.068 1.00 95.06 98 GLU A C 1
ATOM 692 O O . GLU A 1 98 ? -6.665 -0.643 -19.193 1.00 95.06 98 GLU A O 1
ATOM 697 N N . THR A 1 99 ? -5.547 -0.314 -17.288 1.00 93.25 99 THR A N 1
ATOM 698 C CA . THR A 1 99 ? -5.001 0.982 -17.707 1.00 93.25 99 THR A CA 1
ATOM 699 C C . THR A 1 99 ? -3.799 0.784 -18.635 1.00 93.25 99 THR A C 1
ATOM 701 O O . THR A 1 99 ? -2.887 0.035 -18.295 1.00 93.25 99 THR A O 1
ATOM 704 N N . PRO A 1 100 ? -3.721 1.485 -19.783 1.00 95.12 100 PRO A N 1
ATOM 705 C CA . PRO A 1 100 ? -2.544 1.423 -20.642 1.00 95.12 100 PRO A CA 1
ATOM 706 C C . PRO A 1 100 ? -1.274 1.918 -19.936 1.00 95.12 100 PRO A C 1
ATOM 708 O O . PRO A 1 100 ? -1.297 2.940 -19.248 1.00 95.12 100 PRO A O 1
ATOM 711 N N . GLU A 1 101 ? -0.147 1.251 -20.191 1.00 92.38 101 GLU A N 1
ATOM 712 C CA . GLU A 1 101 ? 1.154 1.532 -19.563 1.00 92.38 101 GLU A CA 1
ATOM 713 C C . GLU A 1 101 ? 1.554 3.016 -19.647 1.00 92.38 101 GLU A C 1
ATOM 715 O O . GLU A 1 101 ? 1.910 3.633 -18.645 1.00 92.38 101 GLU A O 1
ATOM 720 N N . GLU A 1 102 ? 1.422 3.622 -20.832 1.00 90.38 102 GLU A N 1
ATOM 721 C CA . GLU A 1 102 ? 1.738 5.039 -21.063 1.00 90.38 102 GLU A CA 1
ATOM 722 C C . GLU A 1 102 ? 0.835 5.979 -20.253 1.00 90.38 102 GLU A C 1
ATOM 724 O O . GLU A 1 102 ? 1.286 7.007 -19.743 1.00 90.38 102 GLU A O 1
ATOM 729 N N . THR A 1 103 ? -0.441 5.613 -20.095 1.00 93.00 103 THR A N 1
ATOM 730 C CA . THR A 1 103 ? -1.407 6.401 -19.318 1.00 93.00 103 THR A CA 1
ATOM 731 C C . THR A 1 103 ? -1.067 6.335 -17.835 1.00 93.00 103 THR A C 1
ATOM 733 O O . THR A 1 103 ? -1.007 7.370 -17.170 1.00 93.00 103 THR A O 1
ATOM 736 N N . PHE A 1 104 ? -0.784 5.139 -17.316 1.00 92.25 104 PHE A N 1
ATOM 737 C CA . PHE A 1 104 ? -0.394 4.973 -15.919 1.00 92.25 104 PHE A CA 1
ATOM 738 C C . PHE A 1 104 ? 0.934 5.679 -15.614 1.00 92.25 104 PHE A C 1
ATOM 740 O O . PHE A 1 104 ? 1.024 6.400 -14.620 1.00 92.25 104 PHE A O 1
ATOM 747 N N . ALA A 1 105 ? 1.931 5.565 -16.496 1.00 90.06 105 ALA A N 1
ATOM 748 C CA . ALA A 1 105 ? 3.208 6.261 -16.354 1.00 90.06 105 ALA A CA 1
ATOM 749 C C . ALA A 1 105 ? 3.041 7.791 -16.292 1.00 90.06 105 ALA A C 1
ATOM 751 O O . ALA A 1 105 ? 3.710 8.449 -15.494 1.00 90.06 105 ALA A O 1
ATOM 752 N N . GLY A 1 106 ? 2.118 8.359 -17.078 1.00 91.00 106 GLY A N 1
ATOM 753 C CA . GLY A 1 106 ? 1.777 9.784 -17.016 1.00 91.00 106 GLY A CA 1
ATOM 754 C C . GLY A 1 106 ? 1.026 10.189 -15.740 1.00 91.00 106 GLY A C 1
ATOM 755 O O . GLY A 1 106 ? 1.222 11.295 -15.233 1.00 91.00 106 GLY A O 1
ATOM 756 N N . LEU A 1 107 ? 0.191 9.301 -15.192 1.00 91.81 107 LEU A N 1
ATOM 757 C CA . LEU A 1 107 ? -0.564 9.546 -13.958 1.00 91.81 107 LEU A CA 1
ATOM 758 C C . LEU A 1 107 ? 0.286 9.381 -12.693 1.00 91.81 107 LEU A C 1
ATOM 760 O O . LEU A 1 107 ? 0.059 10.091 -11.711 1.00 91.81 107 LEU A O 1
ATOM 764 N N . ALA A 1 108 ? 1.268 8.481 -12.702 1.00 89.38 108 ALA A N 1
ATOM 765 C CA . ALA A 1 108 ? 2.028 8.106 -11.515 1.00 89.38 108 ALA A CA 1
ATOM 766 C C . ALA A 1 108 ? 2.664 9.293 -10.757 1.00 89.38 108 ALA A C 1
ATOM 768 O O . ALA A 1 108 ? 2.509 9.348 -9.537 1.00 89.38 108 ALA A O 1
ATOM 769 N N . PRO A 1 109 ? 3.287 10.303 -11.403 1.00 89.00 109 PRO A N 1
ATOM 770 C CA . PRO A 1 109 ? 3.804 11.476 -10.693 1.00 89.00 109 PRO A CA 1
ATOM 771 C C . PRO A 1 109 ? 2.724 12.257 -9.931 1.00 89.00 109 PRO A C 1
ATOM 773 O O . PRO A 1 109 ? 2.970 12.745 -8.826 1.00 89.00 109 PRO A O 1
ATOM 776 N N . ILE A 1 110 ? 1.518 12.358 -10.497 1.00 92.19 110 ILE A N 1
ATOM 777 C CA . ILE A 1 110 ? 0.383 13.055 -9.877 1.00 92.19 110 ILE A CA 1
ATOM 778 C C . ILE A 1 110 ? -0.131 12.254 -8.678 1.00 92.19 110 ILE A C 1
ATOM 780 O O . ILE A 1 110 ? -0.425 12.841 -7.637 1.00 92.19 110 ILE A O 1
ATOM 784 N N . LEU A 1 111 ? -0.192 10.926 -8.794 1.00 89.44 111 LEU A N 1
ATOM 785 C CA . LEU A 1 111 ? -0.596 10.034 -7.702 1.00 89.44 111 LEU A CA 1
ATOM 786 C C . LEU A 1 111 ? 0.402 10.103 -6.540 1.00 89.44 111 LEU A C 1
ATOM 788 O O . LEU A 1 111 ? 0.001 10.286 -5.394 1.00 89.44 111 LEU A O 1
ATOM 792 N N . ILE A 1 112 ? 1.706 10.090 -6.826 1.00 87.62 112 ILE A N 1
ATOM 793 C CA . ILE A 1 112 ? 2.754 10.278 -5.810 1.00 87.62 112 ILE A CA 1
ATOM 794 C C . ILE A 1 112 ? 2.607 11.631 -5.112 1.00 87.62 112 ILE A C 1
ATOM 796 O O . ILE A 1 112 ? 2.695 11.709 -3.883 1.00 87.62 112 ILE A O 1
ATOM 800 N N . LEU A 1 113 ? 2.386 12.705 -5.876 1.00 88.25 113 LEU A N 1
ATOM 801 C CA . LEU A 1 113 ? 2.190 14.038 -5.314 1.00 88.25 113 LEU A CA 1
ATOM 802 C C . LEU A 1 113 ? 0.951 14.072 -4.415 1.00 88.25 113 LEU A C 1
ATOM 804 O O . LEU A 1 113 ? 1.015 14.595 -3.302 1.00 88.25 113 LEU A O 1
ATOM 808 N N . PHE A 1 114 ? -0.151 13.475 -4.866 1.00 88.31 114 PHE A N 1
ATOM 809 C CA . PHE A 1 114 ? -1.378 13.360 -4.090 1.00 88.31 114 PHE A CA 1
ATOM 810 C C . PHE A 1 114 ? -1.151 12.589 -2.783 1.00 88.31 114 PHE A C 1
ATOM 812 O O . PHE A 1 114 ? -1.496 13.103 -1.716 1.00 88.31 114 PHE A O 1
ATOM 819 N N . ALA A 1 115 ? -0.491 11.426 -2.833 1.00 84.25 115 ALA A N 1
ATOM 820 C CA . ALA A 1 115 ? -0.106 10.667 -1.643 1.00 84.25 115 ALA A CA 1
ATOM 821 C C . ALA A 1 115 ? 0.734 11.522 -0.687 1.00 84.25 115 ALA A C 1
ATOM 823 O O . ALA A 1 115 ? 0.435 11.612 0.501 1.00 84.25 115 ALA A O 1
ATOM 824 N N . THR A 1 116 ? 1.753 12.204 -1.210 1.00 83.81 116 THR A N 1
ATOM 825 C CA . THR A 1 116 ? 2.672 13.043 -0.426 1.00 83.81 116 THR A CA 1
ATOM 826 C C . THR A 1 116 ? 1.936 14.184 0.279 1.00 83.81 116 THR A C 1
ATOM 828 O O . THR A 1 116 ? 2.169 14.445 1.462 1.00 83.81 116 THR A O 1
ATOM 831 N N . VAL A 1 117 ? 1.010 14.848 -0.416 1.00 86.50 117 VAL A N 1
ATOM 832 C CA . VAL A 1 117 ? 0.162 15.894 0.170 1.00 86.50 117 VAL A CA 1
ATOM 833 C C . VAL A 1 117 ? -0.739 15.307 1.255 1.00 86.50 117 VAL A C 1
ATOM 835 O O . VAL A 1 117 ? -0.837 15.884 2.341 1.00 86.50 117 VAL A O 1
ATOM 838 N N . LEU A 1 118 ? -1.348 14.144 1.011 1.00 82.62 118 LEU A N 1
ATOM 839 C CA . LEU A 1 118 ? -2.196 13.472 1.993 1.00 82.62 118 LEU A CA 1
ATOM 840 C C . LEU A 1 118 ? -1.408 13.107 3.261 1.00 82.62 118 LEU A C 1
ATOM 842 O O . LEU A 1 118 ? -1.879 13.375 4.366 1.00 82.62 118 LEU A O 1
ATOM 846 N N . PHE A 1 119 ? -0.181 12.603 3.114 1.00 77.88 119 PHE A N 1
ATOM 847 C CA . PHE A 1 119 ? 0.743 12.340 4.221 1.00 77.88 119 PHE A CA 1
ATOM 848 C C . PHE A 1 119 ? 1.070 13.599 5.027 1.00 77.88 119 PHE A C 1
ATOM 850 O O . PHE A 1 119 ? 1.052 13.579 6.263 1.00 77.88 119 PHE A O 1
ATOM 857 N N . MET A 1 120 ? 1.346 14.710 4.343 1.00 81.50 120 MET A N 1
ATOM 858 C CA . MET A 1 120 ? 1.644 15.986 4.993 1.00 81.50 120 MET A CA 1
ATOM 859 C C . MET A 1 120 ? 0.441 16.497 5.795 1.00 81.50 120 MET A C 1
ATOM 861 O O . MET A 1 120 ? 0.589 16.928 6.944 1.00 81.50 120 MET A O 1
ATOM 865 N N . ILE A 1 121 ? -0.759 16.395 5.219 1.00 82.62 121 ILE A N 1
ATOM 866 C CA . ILE A 1 121 ? -2.010 16.768 5.883 1.00 82.62 121 ILE A CA 1
ATOM 867 C C . ILE A 1 121 ? -2.271 15.848 7.077 1.00 82.62 121 ILE A C 1
ATOM 869 O O . ILE A 1 121 ? -2.561 16.355 8.159 1.00 82.62 121 ILE A O 1
ATOM 873 N N . GLN A 1 122 ? -2.116 14.528 6.930 1.00 76.69 122 GLN A N 1
ATOM 874 C CA . GLN A 1 122 ? -2.274 13.566 8.024 1.00 76.69 122 GLN A CA 1
ATOM 875 C C . GLN A 1 122 ? -1.365 13.926 9.203 1.00 76.69 122 GLN A C 1
ATOM 877 O O . GLN A 1 122 ? -1.836 14.018 10.337 1.00 76.69 122 GLN A O 1
ATOM 882 N N . GLY A 1 123 ? -0.083 14.204 8.948 1.00 71.00 123 GLY A N 1
ATOM 883 C CA . GLY A 1 123 ? 0.862 14.609 9.990 1.00 71.00 123 GLY A CA 1
ATOM 884 C C . GLY A 1 123 ? 0.428 15.878 10.733 1.00 71.00 123 GLY A C 1
ATOM 885 O O . GLY A 1 123 ? 0.539 15.951 11.959 1.00 71.00 123 GLY A O 1
ATOM 886 N N . ALA A 1 124 ? -0.115 16.866 10.018 1.00 73.06 124 ALA A N 1
ATOM 887 C CA . ALA A 1 124 ? -0.617 18.105 10.612 1.00 73.06 124 ALA A CA 1
ATOM 888 C C . ALA A 1 124 ? -1.949 17.918 11.368 1.00 73.06 124 ALA A C 1
ATOM 890 O O . ALA A 1 124 ? -2.163 18.540 12.413 1.00 73.06 124 ALA A O 1
ATOM 891 N N . VAL A 1 125 ? -2.839 17.065 10.855 1.00 72.94 125 VAL A N 1
ATOM 892 C CA . VAL A 1 125 ? -4.168 16.789 11.417 1.00 72.94 125 VAL A CA 1
ATOM 893 C C . VAL A 1 125 ? -4.068 15.910 12.660 1.00 72.94 125 VAL A C 1
ATOM 895 O O . VAL A 1 125 ? -4.630 16.284 13.688 1.00 72.94 125 VAL A O 1
ATOM 898 N N . SER A 1 126 ? -3.293 14.821 12.632 1.00 64.94 126 SER A N 1
ATOM 899 C CA . SER A 1 126 ? -3.090 13.952 13.801 1.00 64.94 126 SER A CA 1
ATOM 900 C C . SER A 1 126 ? -2.509 14.727 14.984 1.00 64.94 126 SER A C 1
ATOM 902 O O . SER A 1 126 ? -2.999 14.592 16.101 1.00 64.94 126 SER A O 1
ATOM 904 N N . ARG A 1 127 ? -1.555 15.641 14.749 1.00 63.53 127 ARG A N 1
ATOM 905 C CA . ARG A 1 127 ? -1.006 16.516 15.805 1.00 63.53 127 ARG A CA 1
ATOM 906 C C . ARG A 1 127 ? -2.057 17.436 16.438 1.00 63.53 127 ARG A C 1
ATOM 908 O O . ARG A 1 127 ? -1.969 17.730 17.625 1.00 63.53 127 ARG A O 1
ATOM 915 N N . ARG A 1 128 ? -3.047 17.896 15.666 1.00 63.62 128 ARG A N 1
ATOM 916 C CA . ARG A 1 128 ? -4.127 18.778 16.150 1.00 63.62 128 ARG A CA 1
ATOM 917 C C . ARG A 1 128 ? -5.290 18.020 16.788 1.00 63.62 128 ARG A C 1
ATOM 919 O O . ARG A 1 128 ? -5.932 18.569 17.678 1.00 63.62 128 ARG A O 1
ATOM 926 N N . LEU A 1 129 ? -5.568 16.799 16.334 1.00 59.59 129 LEU A N 1
ATOM 927 C CA . LEU A 1 129 ? -6.627 15.945 16.876 1.00 59.59 129 LEU A CA 1
ATOM 928 C C . LEU A 1 129 ? -6.210 15.296 18.195 1.00 59.59 129 LEU A C 1
ATOM 930 O O . LEU A 1 129 ? -6.987 15.338 19.138 1.00 59.59 129 LEU A O 1
ATOM 934 N N . ILE A 1 130 ? -4.968 14.810 18.310 1.00 55.94 130 ILE A N 1
ATOM 935 C CA . ILE A 1 130 ? -4.430 14.267 19.572 1.00 55.94 130 ILE A CA 1
ATOM 936 C C . ILE A 1 130 ? -4.456 15.331 20.685 1.00 55.94 130 ILE A C 1
ATOM 938 O O . ILE A 1 130 ? -4.700 15.010 21.841 1.00 55.94 130 ILE A O 1
ATOM 942 N N . ALA A 1 131 ? -4.309 16.615 20.340 1.00 54.88 131 ALA A N 1
ATOM 943 C CA . ALA A 1 131 ? -4.439 17.728 21.283 1.00 54.88 131 ALA A CA 1
ATOM 944 C C . ALA A 1 131 ? -5.893 18.040 21.714 1.00 54.88 131 ALA A C 1
ATOM 946 O O . ALA A 1 131 ? -6.099 18.921 22.547 1.00 54.88 131 ALA A O 1
ATOM 947 N N . LYS A 1 132 ? -6.904 17.380 21.130 1.00 52.50 132 LYS A N 1
ATOM 948 C CA . LYS A 1 132 ? -8.334 17.660 21.354 1.00 52.50 132 LYS A CA 1
ATOM 949 C C . LYS A 1 132 ? -9.190 16.442 21.711 1.00 52.50 132 LYS A C 1
ATOM 951 O O . LYS A 1 132 ? -10.385 16.622 21.939 1.00 52.50 132 LYS A O 1
ATOM 956 N N . THR A 1 133 ? -8.636 15.235 21.781 1.00 44.31 133 THR A N 1
ATOM 957 C CA . THR A 1 133 ? -9.430 14.049 22.124 1.00 44.31 133 THR A CA 1
ATOM 958 C C . THR A 1 133 ? -9.633 13.959 23.636 1.00 44.31 133 THR A C 1
ATOM 960 O O . THR A 1 133 ? -8.840 13.355 24.348 1.00 44.31 133 THR A O 1
ATOM 963 N N . GLY A 1 134 ? -10.706 14.589 24.115 1.00 40.94 134 GLY A N 1
ATOM 964 C CA . GLY A 1 134 ? -11.476 14.067 25.241 1.00 40.94 134 GLY A CA 1
ATOM 965 C C . GLY A 1 134 ? -12.385 12.946 24.738 1.00 40.94 134 GLY A C 1
ATOM 966 O O . GLY A 1 134 ? -12.865 13.012 23.604 1.00 40.94 134 GLY A O 1
ATOM 967 N N . ASP A 1 135 ? -12.549 11.921 25.565 1.00 44.12 135 ASP A N 1
ATOM 968 C CA . ASP A 1 135 ? -13.283 10.675 25.337 1.00 44.12 135 ASP A CA 1
ATOM 969 C C . ASP A 1 135 ? -14.473 10.791 24.370 1.00 44.12 135 ASP A C 1
ATOM 971 O O . ASP A 1 135 ? -15.526 11.345 24.690 1.00 44.12 135 ASP A O 1
ATOM 975 N N . VAL A 1 136 ? -14.321 10.223 23.170 1.00 49.09 136 VAL A N 1
ATOM 976 C CA . VAL A 1 136 ? -15.467 9.927 22.307 1.00 49.09 136 VAL A CA 1
ATOM 977 C C . VAL A 1 136 ? -15.983 8.559 22.733 1.00 49.09 136 VAL A C 1
ATOM 979 O O . VAL A 1 136 ? -15.448 7.533 22.314 1.00 49.09 136 VAL A O 1
ATOM 982 N N . GLU A 1 137 ? -17.008 8.544 23.588 1.00 44.19 137 GLU A N 1
ATOM 983 C CA . GLU A 1 137 ? -17.744 7.322 23.917 1.00 44.19 137 GLU A CA 1
ATOM 984 C C . GLU A 1 137 ? -18.180 6.599 22.626 1.00 44.19 137 GLU A C 1
ATOM 986 O O . GLU A 1 137 ? -18.672 7.247 21.691 1.00 44.19 137 GLU A O 1
ATOM 991 N N . PRO A 1 138 ? -18.064 5.259 22.552 1.00 45.97 138 PRO A N 1
ATOM 992 C CA . PRO A 1 138 ? -18.581 4.461 21.446 1.00 45.97 138 PRO A CA 1
ATOM 993 C C . PRO A 1 138 ? -20.119 4.374 21.517 1.00 45.97 138 PRO A C 1
ATOM 995 O O . PRO A 1 138 ? -20.702 3.310 21.705 1.00 45.97 138 PRO A O 1
ATOM 998 N N . GLY A 1 139 ? -20.794 5.513 21.371 1.00 48.66 139 GLY A N 1
ATOM 999 C CA . GLY A 1 139 ? -22.244 5.635 21.274 1.00 48.66 139 GLY A CA 1
ATOM 1000 C C . GLY A 1 139 ? -22.662 5.964 19.841 1.00 48.66 139 GLY A C 1
ATOM 1001 O O . GLY A 1 139 ? -22.244 6.979 19.295 1.00 48.66 139 GLY A O 1
ATOM 1002 N N . HIS A 1 140 ? -23.461 5.081 19.230 1.00 51.97 140 HIS A N 1
ATOM 1003 C CA . HIS A 1 140 ? -24.196 5.239 17.962 1.00 51.97 140 HIS A CA 1
ATOM 1004 C C . HIS A 1 140 ? -23.753 6.396 17.045 1.00 51.97 140 HIS A C 1
ATOM 1006 O O . HIS A 1 140 ? -24.294 7.502 17.080 1.00 51.97 140 HIS A O 1
ATOM 1012 N N . ILE A 1 141 ? -22.815 6.107 16.140 1.00 59.41 141 ILE A N 1
ATOM 1013 C CA . ILE A 1 141 ? -22.464 7.022 15.052 1.00 59.41 141 ILE A CA 1
ATOM 1014 C C . ILE A 1 141 ? -23.722 7.214 14.174 1.00 59.41 141 ILE A C 1
ATOM 1016 O O . ILE A 1 141 ? -24.253 6.221 13.673 1.00 59.41 141 ILE A O 1
ATOM 1020 N N . PRO A 1 142 ? -24.213 8.450 13.949 1.00 68.06 142 PRO A N 1
ATOM 1021 C CA 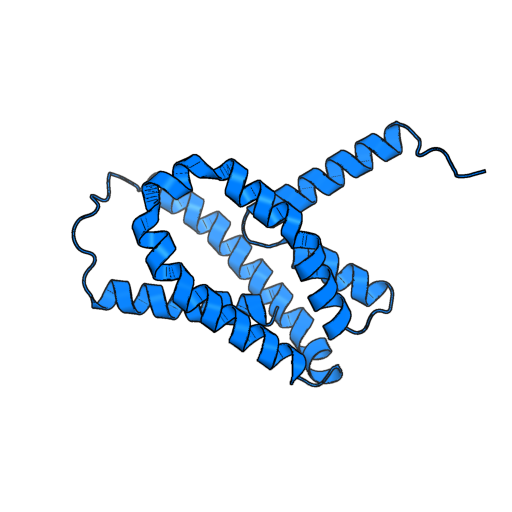. PRO A 1 142 ? -25.376 8.694 13.098 1.00 68.06 142 PRO A CA 1
ATOM 1022 C C . PRO A 1 142 ? -25.197 8.040 11.721 1.00 68.06 142 PRO A C 1
ATOM 1024 O O . PRO A 1 142 ? -24.130 8.187 11.119 1.00 68.06 142 PRO A O 1
ATOM 1027 N N . GLY A 1 143 ? -26.234 7.388 11.179 1.00 72.38 143 GLY A N 1
ATOM 1028 C CA . GLY A 1 143 ? -26.136 6.601 9.935 1.00 72.38 143 GLY A CA 1
ATOM 1029 C C . GLY A 1 143 ? -25.507 7.350 8.748 1.00 72.38 143 GLY A C 1
ATOM 1030 O O . GLY A 1 143 ? -24.757 6.765 7.972 1.00 72.38 143 GLY A O 1
ATOM 1031 N N . ARG A 1 144 ? -25.699 8.675 8.662 1.00 79.06 144 ARG A N 1
ATOM 1032 C CA . ARG A 1 144 ? -25.072 9.531 7.637 1.00 79.06 144 ARG A CA 1
ATOM 1033 C C . ARG A 1 144 ? -23.548 9.645 7.782 1.00 79.06 144 ARG A C 1
ATOM 1035 O O . ARG A 1 144 ? -22.841 9.666 6.781 1.00 79.06 144 ARG A O 1
ATOM 1042 N N . ARG A 1 145 ? -23.035 9.726 9.015 1.00 80.31 145 ARG A N 1
ATOM 1043 C CA . ARG A 1 145 ? -21.585 9.766 9.291 1.00 80.31 145 ARG A CA 1
ATOM 1044 C C . ARG A 1 145 ? -20.940 8.405 9.025 1.00 80.31 145 ARG A C 1
ATOM 1046 O O . ARG A 1 145 ? -19.810 8.355 8.558 1.00 80.31 145 ARG A O 1
ATOM 1053 N N . TRP A 1 146 ? -21.674 7.320 9.261 1.00 81.94 146 TRP A N 1
ATOM 1054 C CA . TRP A 1 146 ? -21.215 5.967 8.955 1.00 81.94 146 TRP A CA 1
ATOM 1055 C C . TRP A 1 146 ? -21.174 5.685 7.446 1.00 81.94 146 TRP A C 1
ATOM 1057 O O . TRP A 1 146 ? -20.159 5.210 6.948 1.00 81.94 146 TRP A O 1
ATOM 1067 N N . ALA A 1 147 ? -22.217 6.064 6.696 1.00 85.69 147 ALA A N 1
ATOM 1068 C CA . ALA A 1 147 ? -22.217 5.958 5.234 1.00 85.69 147 ALA A CA 1
ATOM 1069 C C . ALA A 1 147 ? -21.059 6.752 4.608 1.00 85.69 147 ALA A C 1
ATOM 1071 O O . ALA A 1 147 ? -20.382 6.262 3.708 1.00 85.69 147 ALA A O 1
ATOM 1072 N N . LEU A 1 148 ? -20.782 7.949 5.137 1.00 88.31 148 LEU A N 1
ATOM 1073 C CA . LEU A 1 148 ? -19.623 8.736 4.731 1.00 88.31 148 LEU A CA 1
ATOM 1074 C C . LEU A 1 148 ? -18.303 8.008 5.027 1.00 88.31 148 LEU A C 1
ATOM 1076 O O . LEU A 1 148 ? -17.440 7.976 4.160 1.00 88.31 148 LEU A O 1
ATOM 1080 N N . ALA A 1 149 ? -18.148 7.394 6.203 1.00 86.50 149 ALA A N 1
ATOM 1081 C CA . ALA A 1 149 ? -16.943 6.631 6.539 1.00 86.50 149 ALA A CA 1
ATOM 1082 C C . ALA A 1 149 ? -16.722 5.443 5.586 1.00 86.50 149 ALA A C 1
ATOM 1084 O O . ALA A 1 149 ? -15.605 5.232 5.126 1.00 86.50 149 ALA A O 1
ATOM 1085 N N . VAL A 1 150 ? -17.784 4.711 5.235 1.00 88.19 150 VAL A N 1
ATOM 1086 C CA . VAL A 1 150 ? -17.720 3.603 4.267 1.00 88.19 150 VAL A CA 1
ATOM 1087 C C . VAL A 1 150 ? -17.340 4.101 2.872 1.00 88.19 150 VAL A C 1
ATOM 1089 O O . VAL A 1 150 ? -16.472 3.510 2.236 1.00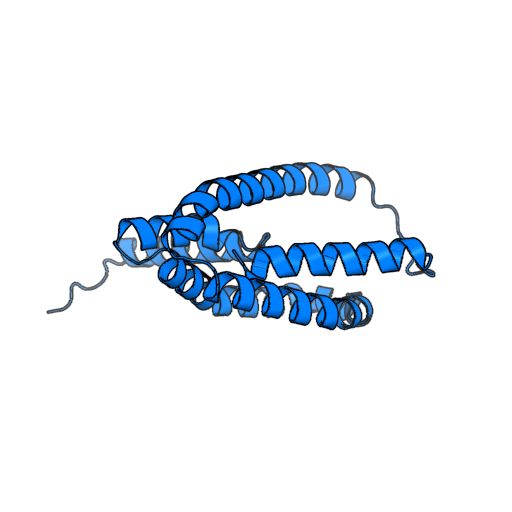 88.19 150 VAL A O 1
ATOM 1092 N N . LEU A 1 151 ? -17.947 5.196 2.403 1.00 90.56 151 LEU A N 1
ATOM 1093 C CA . LEU A 1 151 ? -17.635 5.786 1.097 1.00 90.56 151 LEU A CA 1
ATOM 1094 C C . LEU A 1 151 ? -16.198 6.307 1.028 1.00 90.56 151 LEU A C 1
ATOM 1096 O O . LEU A 1 151 ? -15.505 6.062 0.045 1.00 90.56 151 LEU A O 1
ATOM 1100 N N . LEU A 1 152 ? -15.740 6.991 2.078 1.00 90.38 152 LEU A N 1
ATOM 1101 C CA . LEU A 1 152 ? -14.359 7.457 2.172 1.00 90.38 152 LEU A CA 1
ATOM 1102 C C . LEU A 1 152 ? -13.389 6.277 2.197 1.00 90.38 152 LEU A C 1
ATOM 1104 O O . LEU A 1 152 ? -12.415 6.291 1.453 1.00 90.38 152 LEU A O 1
ATOM 1108 N N . GLN A 1 153 ? -13.678 5.234 2.978 1.00 91.56 153 GLN A N 1
ATOM 1109 C CA . GLN A 1 153 ? -12.850 4.030 3.016 1.00 91.56 153 GLN A CA 1
ATOM 1110 C C . GLN A 1 153 ? -12.782 3.342 1.650 1.00 91.56 153 GLN A C 1
ATOM 1112 O O . GLN A 1 153 ? -11.709 2.906 1.235 1.00 91.56 153 GLN A O 1
ATOM 1117 N N . LEU A 1 154 ? -13.905 3.256 0.935 1.00 93.00 154 LEU A N 1
ATOM 1118 C CA . LEU A 1 154 ? -13.947 2.702 -0.416 1.00 93.00 154 LEU A CA 1
ATOM 1119 C C . LEU A 1 154 ? -13.103 3.545 -1.378 1.00 93.00 154 LEU A C 1
ATOM 1121 O O . LEU A 1 154 ? -12.316 2.987 -2.130 1.00 93.00 154 LEU A O 1
ATOM 1125 N N . GLY A 1 155 ? -13.201 4.875 -1.320 1.00 92.44 155 GLY A N 1
ATOM 1126 C CA . GLY A 1 155 ? -12.377 5.766 -2.141 1.00 92.44 155 GLY A CA 1
ATOM 1127 C C . GLY A 1 155 ? -10.881 5.640 -1.840 1.00 92.44 155 GLY A C 1
ATOM 1128 O O . GLY A 1 155 ? -10.077 5.531 -2.761 1.00 92.44 155 GLY A O 1
ATOM 1129 N N . VAL A 1 156 ? -10.510 5.590 -0.558 1.00 90.19 156 VAL A N 1
ATOM 1130 C CA . VAL A 1 156 ? -9.116 5.414 -0.118 1.00 90.19 156 VAL A CA 1
ATOM 1131 C C . VAL A 1 156 ? -8.565 4.060 -0.559 1.00 90.19 156 VAL A C 1
ATOM 1133 O O . VAL A 1 156 ? -7.445 3.987 -1.052 1.00 90.19 156 VAL A O 1
ATOM 1136 N N . SER A 1 157 ? -9.344 2.989 -0.416 1.00 91.19 157 SER A N 1
ATOM 1137 C CA . SER A 1 157 ? -8.918 1.648 -0.830 1.00 91.19 157 SER A CA 1
ATOM 1138 C C . SER A 1 157 ? -8.912 1.461 -2.344 1.00 91.19 157 SER A C 1
ATOM 1140 O O . SER A 1 157 ? -8.047 0.756 -2.843 1.00 91.19 157 SER A O 1
ATOM 1142 N N . LEU A 1 158 ? -9.806 2.118 -3.085 1.00 94.12 158 LEU A N 1
ATOM 1143 C CA . LEU A 1 158 ? -9.768 2.154 -4.548 1.00 94.12 158 LEU A CA 1
ATOM 1144 C C . LEU A 1 158 ? -8.522 2.872 -5.056 1.00 94.12 158 LEU A C 1
ATOM 1146 O O . LEU A 1 158 ? -7.836 2.350 -5.929 1.00 94.12 158 LEU A O 1
ATOM 1150 N N . TYR A 1 159 ? -8.199 4.020 -4.462 1.00 91.50 159 TYR A N 1
ATOM 1151 C CA . TYR A 1 159 ? -6.937 4.702 -4.714 1.00 91.50 159 TYR A CA 1
ATOM 1152 C C . TYR A 1 159 ? -5.747 3.784 -4.403 1.00 91.50 159 TYR A C 1
ATOM 1154 O O . TYR A 1 159 ? -4.950 3.536 -5.295 1.00 91.50 159 TYR A O 1
ATOM 1162 N N . GLY A 1 160 ? -5.692 3.203 -3.198 1.00 88.81 160 GLY A N 1
ATOM 1163 C CA . GLY A 1 160 ? -4.591 2.330 -2.772 1.00 88.81 160 GLY A CA 1
ATOM 1164 C C . GLY A 1 160 ? -4.470 1.016 -3.555 1.00 88.81 160 GLY A C 1
ATOM 1165 O O . GLY A 1 160 ? -3.395 0.436 -3.641 1.00 88.81 160 GLY A O 1
ATOM 1166 N N . GLY A 1 161 ? -5.571 0.513 -4.118 1.00 89.19 161 GLY A N 1
ATOM 1167 C CA . GLY A 1 161 ? -5.560 -0.649 -5.006 1.00 89.19 161 GLY A CA 1
ATOM 1168 C C . GLY A 1 161 ? -5.038 -0.318 -6.401 1.00 89.19 161 GLY A C 1
ATOM 1169 O O . GLY A 1 161 ? -4.459 -1.185 -7.054 1.00 89.19 161 GLY A O 1
ATOM 1170 N N . TYR A 1 162 ? -5.252 0.921 -6.850 1.00 90.75 162 TYR A N 1
ATOM 1171 C CA . TYR A 1 162 ? -4.756 1.438 -8.121 1.00 90.75 162 TYR A CA 1
ATOM 1172 C C . TYR A 1 162 ? -3.288 1.899 -8.030 1.00 90.75 162 TYR A C 1
ATOM 1174 O O . TYR A 1 162 ? -2.536 1.715 -8.987 1.00 90.75 162 TYR A O 1
ATOM 1182 N N . PHE A 1 163 ? -2.874 2.472 -6.892 1.00 88.06 163 PHE A N 1
ATOM 1183 C CA . PHE A 1 163 ? -1.544 3.038 -6.637 1.00 88.06 163 PHE A CA 1
ATOM 1184 C C . PHE A 1 163 ? -1.139 2.938 -5.158 1.00 88.06 163 PHE A C 1
ATOM 1186 O O . PHE A 1 163 ? -0.058 2.376 -4.874 1.00 88.06 163 PHE A O 1
#

Secondary structure (DSSP, 8-state):
------HHHHHHHHHHHHHHHHHHHHHSTHHHHHHHHHHHTT--HHHHHHHHHHHHHHHHHHHHHHTHHHHHHTHHHHHHHHHHHHHHHHHHHHHHHHS-HHHHHHHHHHHHHHHHHHHHHHHHHHHHHHTT----------HHHHHHHHHHHHHHHHHHHH-

pLDDT: mean 79.87, std 13.77, range [40.78, 97.31]

Foldseek 3Di:
DPPDCDVVNVVVVVVVVVVLLVCCLLPHCNCLPQQVVVVVVVDQSLVSSVVSVVVCVVSVVVSCVVCVVVCVVCVVVCVVLVVLLVVLLVLLQVVLVVDDSVRSVVCVVVLSVVVVVVSVVCVVVVVVVVVPDDDPPPPDDDPVVVVVVSVVSNVSSNSVSND

Sequence (163 aa):
MSPAVDPLGALALVAASFGAGVMNAMAGGGTILTFPTLVFLGLPAITANATSTVALLPGAAASMFGYREEVREHRQWLKTLFVPSLVGGALGSVLLLETPEETFAGLAPILILFATVLFMIQGAVSRRLIAKTGDVEPGHIPGRRWALAVLLQLGVSLYGGYF